Protein AF-A0A939BAJ4-F1 (afdb_monomer_lite)

pLDDT: mean 94.99, std 6.68, range [45.81, 98.75]

Foldseek 3Di:
DDDDDDVVVVVVVVVVVLVCVLCVVVDDDDLVCCCVVVVVLLVLLCVLLVHPDSSLLSVLCSSVVNDSVSSSVSSVVVVVVDDDPDDDDDDDCVPDPDQFDADPVDPADVVGGHHHDDCPPPDPDDDPVVVVDDPVNVVVVVVVVVVVVD

InterPro domains:
  IPR008773 Phosphonate metabolism protein PhnI [PF05861] (1-137)

Sequence (150 aa):
YVAVTGGEQAIATSLDLIERKRVAGGLALDVDTILSCLPELVQQVESEGSLWAPEVAATAVKQACGSVEEAVFLMRAYRSTLERLYTSRVIDTDEMRVDRRISAAFKDIEGGQILGATRDYSHRLIEFELADETQASVRDRARELTERLA

Secondary structure (DSSP, 8-state):
------HHHHHHHHHHHHHHHHHTT--PPPHHHHHHH-HHHHHHHHHHHT---HHHHHHHHHHTTT-HHHHHHHHHHHHHTS-----PPPP-STT---S-B--SS-SS-TT--B--S-STT------GGGGG--HHHHHHHHHHHHHHH-

Radius of gyration: 22.1 Å; chains: 1; bounding box: 48×44×76 Å

Organism: NCBI:txid78257

Structure (mmCIF, N/CA/C/O backbone):
data_AF-A0A939BAJ4-F1
#
_entry.id   AF-A0A939BAJ4-F1
#
loop_
_atom_site.group_PDB
_atom_site.id
_atom_site.type_symbol
_atom_site.label_atom_id
_atom_site.label_alt_id
_atom_site.label_comp_id
_atom_site.label_asym_id
_atom_site.label_entity_id
_atom_site.label_seq_id
_atom_site.pdbx_PDB_ins_code
_atom_site.Cartn_x
_atom_site.Cartn_y
_atom_site.Cartn_z
_atom_site.occupancy
_atom_site.B_iso_or_equiv
_atom_site.auth_seq_id
_atom_site.auth_comp_id
_atom_site.auth_asym_id
_atom_site.auth_atom_id
_atom_site.pdbx_PDB_model_num
ATOM 1 N N . TYR A 1 1 ? -3.013 8.494 50.578 1.00 55.66 1 TYR A N 1
ATOM 2 C CA . TYR A 1 1 ? -3.197 8.114 49.165 1.00 55.66 1 TYR A CA 1
ATOM 3 C C . TYR A 1 1 ? -3.504 6.628 49.105 1.00 55.66 1 TYR A C 1
ATOM 5 O O . TYR A 1 1 ? -2.807 5.872 49.766 1.00 55.66 1 TYR A O 1
ATOM 13 N N . VAL A 1 2 ? -4.564 6.230 48.396 1.00 45.81 2 VAL A N 1
ATOM 14 C CA . VAL A 1 2 ? -4.953 4.822 48.188 1.00 45.81 2 VAL A CA 1
ATOM 15 C C . VAL A 1 2 ? -4.847 4.548 46.692 1.00 45.81 2 VAL A C 1
ATOM 17 O O . VAL A 1 2 ? -5.307 5.365 45.897 1.00 45.81 2 VAL A O 1
ATOM 20 N N . ALA A 1 3 ? -4.197 3.451 46.307 1.00 67.38 3 ALA A N 1
ATOM 21 C CA . ALA A 1 3 ? -4.102 3.061 44.906 1.00 67.38 3 ALA A CA 1
ATOM 22 C C . ALA A 1 3 ? -5.486 2.634 44.397 1.00 67.38 3 ALA A C 1
ATOM 24 O O . ALA A 1 3 ? -6.159 1.830 45.041 1.00 67.38 3 ALA A O 1
ATOM 25 N N . VAL A 1 4 ? -5.899 3.174 43.252 1.00 68.69 4 VAL A N 1
ATOM 26 C CA . VAL A 1 4 ? -7.151 2.809 42.579 1.00 68.69 4 VAL A CA 1
ATOM 27 C C . VAL A 1 4 ? -6.803 2.271 41.198 1.00 68.69 4 VAL A C 1
ATOM 29 O O . VAL A 1 4 ? -5.963 2.838 40.498 1.00 68.69 4 VAL A O 1
ATOM 32 N N . THR A 1 5 ? -7.425 1.168 40.805 1.00 77.12 5 THR A N 1
ATOM 33 C CA . THR A 1 5 ? -7.272 0.568 39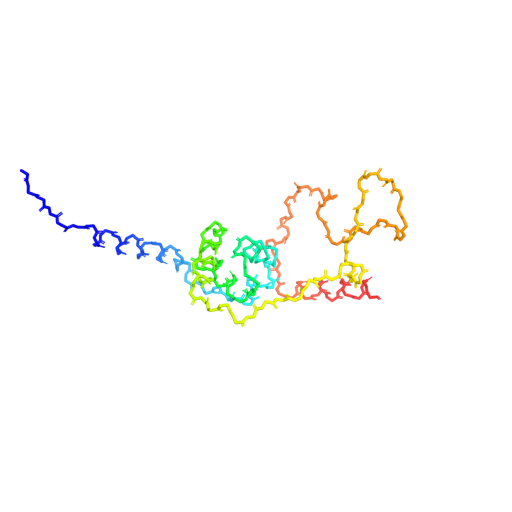.480 1.00 77.12 5 THR A CA 1
ATOM 34 C C . THR A 1 5 ? -8.157 1.299 38.470 1.00 77.12 5 THR A C 1
ATOM 36 O O . THR A 1 5 ? -9.371 1.353 38.627 1.00 77.12 5 THR A O 1
ATOM 39 N N . GLY A 1 6 ? -7.548 1.870 37.425 1.00 85.88 6 GLY A N 1
ATOM 40 C CA . GLY A 1 6 ? -8.265 2.519 36.313 1.00 85.88 6 GLY A CA 1
ATOM 41 C C . GLY A 1 6 ? -7.609 2.342 34.938 1.00 85.88 6 GLY A C 1
ATOM 42 O O . GLY A 1 6 ? -8.130 2.836 33.942 1.00 85.88 6 GLY A O 1
ATOM 43 N N . GLY A 1 7 ? -6.472 1.639 34.868 1.00 90.75 7 GLY A N 1
ATOM 44 C CA . GLY A 1 7 ? -5.688 1.496 33.638 1.00 90.75 7 GLY A CA 1
ATOM 45 C C . GLY A 1 7 ? -6.429 0.754 32.528 1.00 90.75 7 GLY A C 1
ATOM 46 O O . GLY A 1 7 ? -6.424 1.211 31.393 1.00 90.75 7 GLY A O 1
ATOM 47 N N . GLU A 1 8 ? -7.123 -0.338 32.855 1.00 93.19 8 GLU A N 1
ATOM 48 C CA . GLU A 1 8 ? -7.899 -1.116 31.879 1.00 93.19 8 GLU A CA 1
ATOM 49 C C . GLU A 1 8 ? -8.998 -0.272 31.224 1.00 93.19 8 GLU A C 1
ATOM 51 O O . GLU A 1 8 ? -9.075 -0.198 29.999 1.00 93.19 8 GLU A O 1
ATOM 56 N N . GLN A 1 9 ? -9.778 0.456 32.030 1.00 94.56 9 GLN A N 1
ATOM 57 C CA . GLN A 1 9 ? -10.823 1.342 31.520 1.00 94.56 9 GLN A CA 1
ATOM 58 C C . GLN A 1 9 ? -10.242 2.463 30.647 1.00 94.56 9 GLN A C 1
ATOM 60 O O . GLN A 1 9 ? -10.822 2.813 29.618 1.00 94.56 9 GLN A O 1
ATOM 65 N N . ALA A 1 10 ? -9.094 3.024 31.038 1.00 95.62 10 ALA A N 1
ATOM 66 C CA . ALA A 1 10 ? -8.414 4.050 30.254 1.00 95.62 10 ALA A CA 1
ATOM 67 C C . ALA A 1 10 ? -7.922 3.507 28.901 1.00 95.62 10 ALA A C 1
ATOM 69 O O . ALA A 1 10 ? -8.096 4.175 27.883 1.00 95.62 10 ALA A O 1
ATOM 70 N N . ILE A 1 11 ? -7.366 2.290 28.874 1.00 96.06 11 ILE A N 1
ATOM 71 C CA . ILE A 1 11 ? -6.931 1.619 27.641 1.00 96.06 11 ILE A CA 1
ATOM 72 C C . ILE A 1 11 ? -8.131 1.350 26.731 1.00 96.06 11 ILE A C 1
ATOM 74 O O . ILE A 1 11 ? -8.097 1.752 25.572 1.00 96.06 11 ILE A O 1
ATOM 78 N N . ALA A 1 12 ? -9.204 0.746 27.252 1.00 96.69 12 ALA A N 1
ATOM 79 C CA . ALA A 1 12 ? -10.410 0.459 26.475 1.00 96.69 12 ALA A CA 1
ATOM 80 C C . ALA A 1 12 ? -10.996 1.737 25.853 1.00 96.69 12 ALA A C 1
ATOM 82 O O . ALA A 1 12 ? -11.200 1.810 24.645 1.00 96.69 12 ALA A O 1
ATOM 83 N N . THR A 1 13 ? -11.132 2.796 26.656 1.00 97.56 13 THR A N 1
ATOM 84 C CA . THR A 1 13 ? -11.624 4.098 26.176 1.00 97.56 13 THR A CA 1
ATOM 85 C C . THR A 1 13 ? -10.694 4.700 25.115 1.00 97.56 13 THR A C 1
ATOM 87 O O . THR A 1 13 ? -11.154 5.323 24.162 1.00 97.56 13 THR A O 1
ATOM 90 N N . SER A 1 14 ? -9.377 4.524 25.249 1.00 97.62 14 SER A N 1
ATOM 91 C CA . SER A 1 14 ? -8.404 4.978 24.249 1.00 97.62 14 SER A CA 1
ATOM 92 C C . SER A 1 14 ? -8.573 4.249 22.911 1.00 97.62 14 SER A C 1
ATOM 94 O O . SER A 1 14 ? -8.556 4.891 21.860 1.00 97.62 14 SER A O 1
ATOM 96 N N . LEU A 1 15 ? -8.789 2.930 22.937 1.00 96.75 15 LEU A N 1
ATOM 97 C CA . LEU A 1 15 ? -9.055 2.131 21.736 1.00 96.75 15 LEU A CA 1
ATOM 98 C C . LEU A 1 15 ? -10.377 2.540 21.071 1.00 96.75 15 LEU A C 1
ATOM 100 O O . LEU A 1 15 ? -10.400 2.757 19.860 1.00 96.75 15 LEU A O 1
ATOM 104 N N . ASP A 1 16 ? -11.432 2.774 21.857 1.00 98.12 16 ASP A N 1
ATOM 105 C CA . ASP A 1 16 ? -12.706 3.299 21.352 1.00 98.12 16 ASP A CA 1
ATOM 106 C C . ASP A 1 16 ? -12.531 4.666 20.678 1.00 98.12 16 ASP A C 1
ATOM 108 O O . ASP A 1 16 ? -13.169 4.961 19.668 1.00 98.12 16 ASP A O 1
ATOM 112 N N . LEU A 1 17 ? -11.646 5.524 21.196 1.00 97.81 17 LEU A N 1
ATOM 113 C CA . LEU A 1 17 ? -11.349 6.818 20.579 1.00 97.81 17 LEU A CA 1
ATOM 114 C C . LEU A 1 17 ? -10.600 6.681 19.247 1.00 97.81 17 LEU A C 1
ATOM 116 O O . LEU A 1 17 ? -10.847 7.492 18.350 1.00 97.81 17 LEU A O 1
ATOM 120 N N . ILE A 1 18 ? -9.704 5.699 19.108 1.00 96.31 18 ILE A N 1
ATOM 121 C CA . ILE A 1 18 ? -9.030 5.387 17.836 1.00 96.31 18 ILE A CA 1
ATOM 122 C C . ILE A 1 18 ? -10.058 4.887 16.821 1.00 96.31 18 ILE A C 1
ATOM 124 O O . ILE A 1 18 ? -10.141 5.427 15.717 1.00 96.31 18 ILE A O 1
ATOM 128 N N . GLU A 1 19 ? -10.899 3.935 17.219 1.00 97.19 19 GLU A N 1
ATOM 129 C CA . GLU A 1 19 ? -11.945 3.391 16.356 1.00 97.19 19 GLU A CA 1
ATOM 130 C C . GLU A 1 19 ? -12.948 4.475 15.948 1.00 97.19 19 GLU A C 1
ATOM 132 O O . GLU A 1 19 ? -13.250 4.640 14.766 1.00 97.19 19 GLU A O 1
ATOM 137 N N . ARG A 1 20 ? -13.379 5.318 16.896 1.00 97.38 20 ARG A N 1
ATOM 138 C CA . ARG A 1 20 ? -14.244 6.471 16.620 1.00 97.38 20 ARG A CA 1
ATOM 139 C C . ARG A 1 20 ? -13.625 7.410 15.589 1.00 97.38 20 ARG A C 1
ATOM 141 O O . ARG A 1 20 ? -14.351 7.904 14.735 1.00 97.38 20 ARG A O 1
ATOM 148 N N . LYS A 1 21 ? -12.313 7.672 15.649 1.00 95.25 21 LYS A N 1
ATOM 149 C CA . LYS A 1 21 ? -11.619 8.484 14.633 1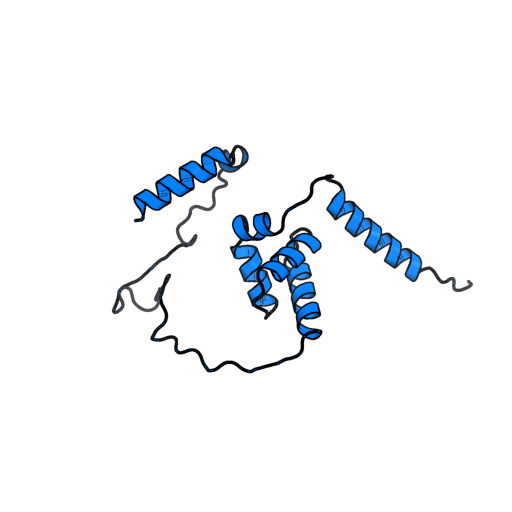.00 95.25 21 LYS A CA 1
ATOM 150 C C . LYS A 1 21 ? -11.648 7.804 13.265 1.00 95.25 21 LYS A C 1
ATOM 152 O O . LYS A 1 21 ? -11.949 8.481 12.287 1.00 95.25 21 LYS A O 1
ATOM 157 N N . ARG A 1 22 ? -11.387 6.493 13.202 1.00 95.94 22 ARG A N 1
ATOM 158 C CA . ARG A 1 22 ? -11.414 5.710 11.956 1.00 95.94 22 ARG A CA 1
ATOM 159 C C . ARG A 1 22 ? -12.782 5.770 11.272 1.00 95.94 22 ARG A C 1
ATOM 161 O O . ARG A 1 22 ? -12.845 5.910 10.056 1.00 95.94 22 ARG A O 1
ATOM 168 N N . VAL A 1 23 ? -13.872 5.687 12.040 1.00 96.44 23 VAL A N 1
ATOM 169 C CA . VAL A 1 23 ? -15.245 5.635 11.496 1.00 96.44 23 VAL A CA 1
ATOM 170 C C . VAL A 1 23 ? -15.968 6.985 11.453 1.00 96.44 23 VAL A C 1
ATOM 172 O O . VAL A 1 23 ? -17.088 7.050 10.951 1.00 96.44 23 VAL A O 1
ATOM 175 N N . ALA A 1 24 ? -15.355 8.070 11.941 1.00 95.88 24 ALA A N 1
ATOM 176 C CA . ALA A 1 24 ? -15.999 9.383 12.081 1.00 95.88 24 ALA A CA 1
ATOM 177 C C . ALA A 1 24 ? -16.587 9.936 10.772 1.00 95.88 24 ALA A C 1
ATOM 179 O O . ALA A 1 24 ? -17.570 10.672 10.808 1.00 95.88 24 ALA A O 1
ATOM 180 N N . GLY A 1 25 ? -15.997 9.583 9.626 1.00 94.38 25 GLY A N 1
ATOM 181 C CA . GLY A 1 25 ? -16.468 10.013 8.308 1.00 94.38 25 GLY A CA 1
ATOM 182 C C . GLY A 1 25 ? -17.732 9.301 7.813 1.00 94.38 25 GLY A C 1
ATOM 183 O O . GLY A 1 25 ? -18.301 9.733 6.819 1.00 94.38 25 GLY A O 1
ATOM 184 N N . GLY A 1 26 ? -18.170 8.214 8.462 1.00 96.25 26 GLY A N 1
ATOM 185 C CA . GLY A 1 26 ? -19.374 7.465 8.074 1.00 96.25 26 GLY A CA 1
ATOM 186 C C . GLY A 1 26 ? -19.283 6.732 6.728 1.00 96.25 26 GLY A C 1
ATOM 187 O O . GLY A 1 26 ? -20.294 6.242 6.232 1.00 96.25 26 GLY A O 1
ATOM 188 N N . LEU A 1 27 ? -18.090 6.648 6.135 1.00 94.31 27 LEU A N 1
ATOM 189 C CA . LEU A 1 27 ? -17.836 5.996 4.851 1.00 94.31 27 LEU A CA 1
ATOM 190 C C . LEU A 1 27 ? -17.015 4.724 5.057 1.00 94.31 27 LEU A C 1
ATOM 192 O O . LEU A 1 27 ? -16.055 4.700 5.829 1.00 94.31 27 LEU A O 1
ATOM 196 N N . ALA A 1 28 ? -17.381 3.665 4.340 1.00 93.81 28 ALA A N 1
ATOM 197 C CA . ALA A 1 28 ? -16.582 2.453 4.275 1.00 93.81 28 ALA A CA 1
ATOM 198 C C . ALA A 1 28 ? -15.557 2.574 3.141 1.00 93.81 28 ALA A C 1
ATOM 200 O O . ALA A 1 28 ? -15.924 2.836 1.999 1.00 93.81 28 ALA A O 1
ATOM 201 N N . LEU A 1 29 ? -14.281 2.351 3.459 1.00 94.56 29 LEU A N 1
ATOM 202 C CA . LEU A 1 29 ? -13.231 2.165 2.460 1.00 94.56 29 LEU A CA 1
ATOM 203 C C . LEU A 1 29 ? -13.117 0.679 2.134 1.00 94.56 29 LEU A C 1
ATOM 205 O O . LEU A 1 29 ? -12.912 -0.141 3.033 1.00 94.56 29 LEU A O 1
ATOM 209 N N . ASP A 1 30 ? -13.278 0.332 0.871 1.00 95.81 30 ASP A N 1
ATOM 210 C CA . ASP A 1 30 ? -13.169 -1.040 0.400 1.00 95.81 30 ASP A CA 1
ATOM 211 C C . ASP A 1 30 ? -11.696 -1.478 0.241 1.00 95.81 30 ASP A C 1
ATOM 213 O O . ASP A 1 30 ? -10.818 -0.656 -0.029 1.00 95.81 30 ASP A O 1
ATOM 217 N N . VAL A 1 31 ? -11.415 -2.767 0.463 1.00 97.50 31 VAL A N 1
ATOM 218 C CA . VAL A 1 31 ? -10.043 -3.307 0.403 1.00 97.50 31 VAL A CA 1
ATOM 219 C C . VAL A 1 31 ? -9.533 -3.338 -1.039 1.00 97.50 31 VAL A C 1
ATOM 221 O O . VAL A 1 31 ? -8.387 -2.950 -1.272 1.00 97.50 31 VAL A O 1
ATOM 224 N N . ASP A 1 32 ? -10.382 -3.681 -2.012 1.00 97.69 32 ASP A N 1
ATOM 225 C CA . ASP A 1 32 ? -10.003 -3.692 -3.431 1.00 97.69 32 ASP A CA 1
ATOM 226 C C . ASP A 1 32 ? -9.714 -2.278 -3.937 1.00 97.69 32 ASP A C 1
ATOM 228 O O . ASP A 1 32 ? -8.840 -2.077 -4.784 1.00 97.69 32 ASP A O 1
ATOM 232 N N . THR A 1 33 ? -10.388 -1.271 -3.371 1.00 96.81 33 THR A N 1
ATOM 233 C CA . THR A 1 33 ? -10.077 0.141 -3.642 1.00 96.81 33 THR A CA 1
ATOM 234 C C . THR A 1 33 ? -8.667 0.500 -3.170 1.00 96.81 33 THR A C 1
ATOM 236 O O . THR A 1 33 ? -7.931 1.148 -3.907 1.00 96.81 33 THR A O 1
ATOM 239 N N . ILE A 1 34 ? -8.242 0.054 -1.983 1.00 97.88 34 ILE A N 1
ATOM 240 C CA . ILE A 1 34 ? -6.868 0.285 -1.500 1.00 97.88 34 ILE A CA 1
ATOM 241 C C . ILE A 1 34 ? -5.857 -0.424 -2.403 1.00 97.88 34 ILE A C 1
ATOM 243 O O . ILE A 1 34 ? -4.875 0.193 -2.809 1.00 97.88 34 ILE A O 1
ATOM 247 N N . LEU A 1 35 ? -6.112 -1.687 -2.752 1.00 97.56 35 LEU A N 1
ATOM 248 C CA . LEU A 1 35 ? -5.244 -2.462 -3.643 1.00 97.56 35 LEU A CA 1
ATOM 249 C C . LEU A 1 35 ? -5.078 -1.796 -5.012 1.00 97.56 35 LEU A C 1
ATOM 251 O O . LEU A 1 35 ? -3.969 -1.720 -5.536 1.00 97.56 35 LEU A O 1
ATOM 255 N N . SER A 1 36 ? -6.177 -1.294 -5.574 1.00 96.00 36 SER A N 1
ATOM 256 C CA . SER A 1 36 ? -6.199 -0.722 -6.921 1.00 96.00 36 SER A CA 1
ATOM 257 C C . SER A 1 36 ? -5.655 0.705 -6.968 1.00 96.00 36 SER A C 1
ATOM 259 O O . SER A 1 36 ? -5.003 1.082 -7.939 1.00 96.00 36 SER A O 1
ATOM 261 N N . CYS A 1 37 ? -5.925 1.514 -5.940 1.00 95.94 37 CYS A N 1
ATOM 262 C CA . CYS A 1 37 ? -5.598 2.941 -5.939 1.00 95.94 37 CYS A CA 1
ATOM 263 C C . CYS A 1 37 ? -4.285 3.268 -5.219 1.00 95.94 37 CYS A C 1
ATOM 265 O O . CYS A 1 37 ? -3.683 4.297 -5.514 1.00 95.94 37 CYS A O 1
ATOM 267 N N . LEU A 1 38 ? -3.828 2.423 -4.287 1.00 97.31 38 LEU A N 1
ATOM 268 C CA . LEU A 1 38 ? -2.621 2.646 -3.480 1.00 97.31 38 LEU A CA 1
ATOM 269 C C . LEU A 1 38 ? -1.634 1.455 -3.541 1.00 97.31 38 LEU A C 1
ATOM 271 O O . LEU A 1 38 ? -1.126 1.031 -2.498 1.00 97.31 38 LEU A O 1
ATOM 275 N N . PRO A 1 39 ? -1.311 0.907 -4.731 1.00 96.50 39 PRO A N 1
ATOM 276 C CA . PRO A 1 39 ? -0.537 -0.332 -4.847 1.00 96.50 39 PRO A CA 1
ATOM 277 C C . PRO A 1 39 ? 0.876 -0.227 -4.254 1.00 96.50 39 PRO A C 1
ATOM 279 O O . PRO A 1 39 ? 1.344 -1.164 -3.615 1.00 96.50 39 PRO A O 1
ATOM 282 N N . GLU A 1 40 ? 1.553 0.915 -4.403 1.00 96.88 40 GLU A N 1
ATOM 283 C CA . GLU A 1 40 ? 2.907 1.117 -3.862 1.00 96.88 40 GLU A CA 1
ATOM 284 C C . GLU A 1 40 ? 2.931 1.148 -2.325 1.00 96.88 40 GLU A C 1
ATOM 286 O O . GLU A 1 40 ? 3.865 0.636 -1.711 1.00 96.88 40 GLU A O 1
ATOM 291 N N . LEU A 1 41 ? 1.885 1.699 -1.696 1.00 98.31 41 LEU A N 1
ATOM 292 C CA . LEU A 1 41 ? 1.742 1.694 -0.239 1.00 98.31 41 LEU A CA 1
ATOM 293 C C . LEU A 1 41 ? 1.565 0.264 0.281 1.00 98.31 41 LEU A C 1
ATOM 295 O O . LEU A 1 41 ? 2.198 -0.123 1.262 1.00 98.31 41 LEU A O 1
ATOM 299 N N . VAL A 1 42 ? 0.730 -0.531 -0.393 1.00 98.38 42 VAL A N 1
ATOM 300 C CA . VAL A 1 42 ? 0.539 -1.946 -0.055 1.00 98.38 42 VAL A CA 1
ATOM 301 C C . VAL A 1 42 ? 1.862 -2.701 -0.189 1.00 98.38 42 VAL A C 1
ATOM 303 O O . VAL A 1 42 ? 2.269 -3.368 0.758 1.00 98.38 42 VAL A O 1
ATOM 306 N N . GLN A 1 43 ? 2.585 -2.521 -1.298 1.00 97.88 43 GLN A N 1
ATOM 307 C CA . GLN A 1 43 ? 3.891 -3.154 -1.516 1.00 97.88 43 GLN A CA 1
ATOM 308 C C . GLN A 1 43 ? 4.920 -2.770 -0.445 1.00 97.88 43 GLN A C 1
ATOM 310 O O . GLN A 1 43 ? 5.681 -3.626 0.014 1.00 97.88 43 GLN A O 1
ATOM 315 N N . GLN A 1 44 ? 4.944 -1.505 -0.011 1.00 98.44 44 GLN A N 1
ATOM 316 C CA . GLN A 1 44 ? 5.814 -1.069 1.081 1.00 98.44 44 GLN A CA 1
ATOM 317 C C . GLN A 1 44 ? 5.481 -1.813 2.381 1.00 98.44 44 GLN A C 1
ATOM 319 O O . GLN A 1 44 ? 6.378 -2.353 3.032 1.00 98.44 44 GLN A O 1
ATOM 324 N N . VAL A 1 45 ? 4.195 -1.896 2.731 1.00 98.62 45 VAL A N 1
ATOM 325 C CA . VAL A 1 45 ? 3.725 -2.599 3.932 1.00 98.62 45 VAL A CA 1
ATOM 326 C C . VAL A 1 45 ? 4.036 -4.098 3.874 1.00 98.62 45 VAL A C 1
ATOM 328 O O . VAL A 1 45 ? 4.470 -4.663 4.876 1.00 98.62 45 VAL A O 1
ATOM 331 N N . GLU A 1 46 ? 3.880 -4.747 2.719 1.00 98.56 46 GLU A N 1
ATOM 332 C CA . GLU A 1 46 ? 4.249 -6.157 2.523 1.00 98.56 46 GLU A CA 1
ATOM 333 C C . GLU A 1 46 ? 5.753 -6.391 2.692 1.00 98.56 46 GLU A C 1
ATOM 335 O O . GLU A 1 46 ? 6.176 -7.301 3.415 1.00 98.56 46 GLU A O 1
ATOM 340 N N . SER A 1 47 ? 6.563 -5.549 2.045 1.00 98.31 47 SER A N 1
ATOM 341 C CA . SER A 1 47 ? 8.024 -5.627 2.075 1.00 98.31 47 SER A CA 1
ATOM 342 C C . SER A 1 47 ? 8.556 -5.452 3.498 1.00 98.31 47 SER A C 1
ATOM 344 O O . SER A 1 47 ? 9.267 -6.314 4.024 1.00 98.31 47 SER A O 1
ATOM 346 N N . GLU A 1 48 ? 8.150 -4.380 4.180 1.00 98.56 48 GLU A N 1
ATOM 347 C CA . GLU A 1 48 ? 8.583 -4.106 5.549 1.00 98.56 48 GLU A CA 1
ATOM 348 C C . GLU A 1 48 ? 7.955 -5.084 6.559 1.00 98.56 48 GLU A C 1
ATOM 350 O O . GLU A 1 48 ? 8.602 -5.478 7.538 1.00 98.56 48 GLU A O 1
ATOM 355 N N . GLY A 1 49 ? 6.729 -5.544 6.300 1.00 97.94 49 GLY A N 1
ATOM 356 C CA . GLY A 1 49 ? 6.028 -6.581 7.060 1.00 97.94 49 GLY A CA 1
ATOM 357 C C . GLY A 1 49 ? 6.617 -7.987 6.898 1.00 97.94 49 GLY A C 1
ATOM 358 O O . GLY A 1 49 ? 6.347 -8.867 7.719 1.00 97.94 49 GLY A O 1
ATOM 359 N N . SER A 1 50 ? 7.469 -8.190 5.885 1.00 97.06 50 SER A N 1
ATOM 360 C CA . SER A 1 50 ? 8.092 -9.476 5.541 1.00 97.06 50 SER A CA 1
ATOM 361 C C . SER A 1 50 ? 7.079 -10.591 5.245 1.00 97.06 50 SER A C 1
ATOM 363 O O . SER A 1 50 ? 7.315 -11.760 5.575 1.00 97.06 50 SER A O 1
ATOM 365 N N . LEU A 1 51 ? 5.940 -10.230 4.652 1.00 97.19 51 LEU A N 1
ATOM 366 C CA . LEU A 1 51 ? 4.884 -11.153 4.250 1.00 97.19 51 LEU A CA 1
ATOM 367 C C . LEU A 1 51 ? 4.203 -10.611 2.993 1.00 97.19 51 LEU A C 1
ATOM 369 O O . LEU A 1 51 ? 3.578 -9.555 3.037 1.00 97.19 51 LEU A O 1
ATOM 373 N N . TRP A 1 52 ? 4.307 -11.363 1.899 1.00 97.12 52 TRP A N 1
ATOM 374 C CA . TRP A 1 52 ? 3.546 -11.097 0.684 1.00 97.12 52 TRP A CA 1
ATOM 375 C C . TRP A 1 52 ? 2.132 -11.662 0.854 1.00 97.12 52 TRP A C 1
ATOM 377 O O . TRP A 1 52 ? 1.952 -12.880 0.910 1.00 97.12 52 TRP A O 1
ATOM 387 N N . ALA A 1 53 ? 1.158 -10.773 1.035 1.00 98.00 53 ALA A N 1
ATOM 388 C CA . ALA A 1 53 ? -0.249 -11.079 1.271 1.00 98.00 53 ALA A CA 1
ATOM 389 C C . ALA A 1 53 ? -1.080 -9.804 1.010 1.00 98.00 53 ALA A C 1
ATOM 391 O O . ALA A 1 53 ? -1.432 -9.103 1.968 1.00 98.00 53 ALA A O 1
ATOM 392 N N . PRO A 1 54 ? -1.411 -9.497 -0.260 1.00 98.19 54 PRO A N 1
ATOM 393 C CA . PRO A 1 54 ? -1.904 -8.171 -0.637 1.00 98.19 54 PRO A CA 1
ATOM 394 C C . PRO A 1 54 ? -3.182 -7.759 0.100 1.00 98.19 54 PRO A C 1
ATOM 396 O O . PRO A 1 54 ? -3.257 -6.664 0.655 1.00 98.19 54 PRO A O 1
ATOM 399 N N . GLU A 1 55 ? -4.171 -8.652 0.182 1.00 98.19 55 GLU A N 1
ATOM 400 C CA . GLU A 1 55 ? -5.447 -8.388 0.867 1.00 98.19 55 GLU A CA 1
ATOM 401 C C . GLU A 1 55 ? -5.264 -8.132 2.374 1.00 98.19 55 GLU A C 1
ATOM 403 O O . GLU A 1 55 ? -5.938 -7.277 2.959 1.00 98.19 55 GLU A O 1
ATOM 408 N N . VAL A 1 56 ? -4.316 -8.831 3.010 1.00 98.50 56 VAL A N 1
ATOM 409 C CA . VAL A 1 56 ? -4.000 -8.651 4.435 1.00 98.50 56 VAL A CA 1
ATOM 410 C C . VAL A 1 56 ? -3.290 -7.317 4.650 1.00 98.50 56 VAL A C 1
ATOM 412 O O . VAL A 1 56 ? -3.663 -6.569 5.552 1.00 98.50 56 VAL A O 1
ATOM 415 N N . ALA A 1 57 ? -2.327 -6.974 3.794 1.00 98.50 57 ALA A N 1
ATOM 416 C CA . ALA A 1 57 ? -1.624 -5.696 3.850 1.00 98.50 57 ALA A CA 1
ATOM 417 C C . ALA A 1 57 ? -2.572 -4.509 3.619 1.00 98.50 57 ALA A C 1
ATOM 419 O O . ALA A 1 57 ? -2.550 -3.545 4.383 1.00 98.50 57 ALA A O 1
ATOM 420 N N . ALA A 1 58 ? -3.472 -4.596 2.638 1.00 98.50 58 ALA A N 1
ATOM 421 C CA . ALA A 1 58 ? -4.493 -3.578 2.402 1.00 98.50 58 ALA A CA 1
ATOM 422 C C . ALA A 1 58 ? -5.478 -3.455 3.582 1.00 98.50 58 ALA A C 1
ATOM 424 O O . ALA A 1 58 ? -5.853 -2.345 3.972 1.00 98.50 58 ALA A O 1
ATOM 425 N N . THR A 1 59 ? -5.837 -4.572 4.222 1.00 98.44 59 THR A N 1
ATOM 426 C CA . THR A 1 59 ? -6.630 -4.564 5.463 1.00 98.44 59 THR A CA 1
ATOM 427 C C . THR A 1 59 ? -5.872 -3.901 6.617 1.00 98.44 59 THR A C 1
ATOM 429 O O . THR A 1 59 ? -6.456 -3.098 7.345 1.00 98.44 59 THR A O 1
ATOM 432 N N . ALA A 1 60 ? -4.570 -4.162 6.761 1.00 98.56 60 ALA A N 1
ATOM 433 C CA . ALA A 1 60 ? -3.727 -3.520 7.767 1.00 98.56 60 ALA A CA 1
ATOM 434 C C . ALA A 1 60 ? -3.618 -2.004 7.534 1.00 98.56 60 ALA A C 1
ATOM 436 O O . ALA A 1 60 ? -3.781 -1.233 8.475 1.00 98.56 60 ALA A O 1
ATOM 437 N N . VAL A 1 61 ? -3.445 -1.559 6.283 1.00 98.31 61 VAL A N 1
ATOM 438 C CA . VAL A 1 61 ? -3.466 -0.132 5.901 1.00 98.31 61 VAL A CA 1
ATOM 439 C C . VAL A 1 61 ? -4.800 0.520 6.275 1.00 98.31 61 VAL A C 1
ATOM 441 O O . VAL A 1 61 ? -4.820 1.606 6.860 1.00 98.31 61 VAL A O 1
ATOM 444 N N . LYS A 1 62 ? -5.919 -0.155 5.983 1.00 97.75 62 LYS A N 1
ATOM 445 C CA . LYS A 1 62 ? -7.268 0.294 6.355 1.00 97.75 62 LYS A CA 1
ATOM 446 C C . LYS A 1 62 ? -7.432 0.420 7.870 1.00 97.75 62 LYS A C 1
ATOM 448 O O . LYS A 1 62 ? -7.986 1.412 8.340 1.00 97.75 62 LYS A O 1
ATOM 453 N N . GLN A 1 63 ? -6.973 -0.575 8.629 1.00 97.69 63 GLN A N 1
ATOM 454 C CA . GLN A 1 63 ? -7.037 -0.588 10.091 1.00 97.69 63 GLN A CA 1
ATOM 455 C C . GLN A 1 63 ? -6.168 0.517 10.705 1.00 97.69 63 GLN A C 1
ATOM 457 O O . GLN A 1 63 ? -6.602 1.189 11.637 1.00 97.69 63 GLN A O 1
ATOM 462 N N . ALA A 1 64 ? -4.981 0.745 10.146 1.00 97.31 64 ALA A N 1
ATOM 463 C CA . ALA A 1 64 ? -4.023 1.754 10.584 1.00 97.31 64 ALA A CA 1
ATOM 464 C C . ALA A 1 64 ? -4.370 3.188 10.140 1.00 97.31 64 ALA A C 1
ATOM 466 O O . ALA A 1 64 ? -3.588 4.110 10.378 1.00 97.31 64 ALA A O 1
ATOM 467 N N . CYS A 1 65 ? -5.509 3.400 9.467 1.00 95.19 65 CYS A N 1
ATOM 468 C CA . CYS A 1 65 ? -5.907 4.697 8.907 1.00 95.19 65 CYS A CA 1
ATOM 469 C C . CYS A 1 65 ? -4.821 5.330 8.011 1.00 95.19 65 CYS A C 1
ATOM 471 O O . CYS A 1 65 ? -4.653 6.549 8.011 1.00 95.19 65 CYS A O 1
ATOM 473 N N . GLY A 1 66 ? -4.060 4.508 7.281 1.00 93.12 66 GLY A N 1
ATOM 474 C CA . GLY A 1 66 ? -2.959 4.963 6.428 1.00 93.12 66 GLY A CA 1
ATOM 475 C C . GLY A 1 66 ? -1.607 5.176 7.126 1.00 93.12 66 GLY A C 1
ATOM 476 O O . GLY A 1 66 ? -0.655 5.544 6.443 1.00 93.12 66 GLY A O 1
ATOM 477 N N . SER A 1 67 ? -1.471 4.930 8.439 1.00 97.56 67 SER A N 1
ATOM 478 C CA . SER A 1 67 ? -0.146 4.886 9.084 1.00 97.56 67 SER A CA 1
ATOM 479 C C . SER A 1 67 ? 0.618 3.642 8.634 1.00 97.56 67 SER A C 1
ATOM 481 O O . SER A 1 67 ? 0.205 2.511 8.897 1.00 97.56 67 SER A O 1
ATOM 483 N N . VAL A 1 68 ? 1.748 3.857 7.960 1.00 98.19 68 VAL A N 1
ATOM 484 C CA . VAL A 1 68 ? 2.578 2.774 7.417 1.00 98.19 68 VAL A CA 1
ATOM 485 C C . VAL A 1 68 ? 3.217 1.974 8.545 1.00 98.19 68 VAL A C 1
ATOM 487 O O . VAL A 1 68 ? 3.203 0.748 8.516 1.00 98.19 68 VAL A O 1
ATOM 490 N N . GLU A 1 69 ? 3.728 2.653 9.570 1.00 98.38 69 GLU A N 1
ATOM 491 C CA . GLU A 1 69 ? 4.427 2.029 10.691 1.00 98.38 69 GLU A CA 1
ATOM 492 C C . GLU A 1 69 ? 3.507 1.077 11.465 1.00 98.38 69 GLU A C 1
ATOM 494 O O . GLU A 1 69 ? 3.900 -0.049 11.781 1.00 98.38 69 GLU A O 1
ATOM 499 N N . GLU A 1 70 ? 2.265 1.502 11.717 1.00 98.44 70 GLU A N 1
ATOM 500 C CA . GLU A 1 70 ? 1.254 0.678 12.382 1.00 98.44 70 GLU A CA 1
ATOM 501 C C . GLU A 1 70 ? 0.803 -0.483 11.485 1.00 98.44 70 GLU A C 1
ATOM 503 O O . GLU A 1 70 ? 0.732 -1.622 11.945 1.00 98.44 70 GLU A O 1
ATOM 508 N N . ALA A 1 71 ? 0.577 -0.245 10.187 1.00 98.62 71 ALA A N 1
ATOM 509 C CA . ALA A 1 71 ? 0.225 -1.309 9.245 1.00 98.62 71 ALA A CA 1
ATOM 510 C C . ALA A 1 71 ? 1.323 -2.387 9.154 1.00 98.62 71 ALA A C 1
ATOM 512 O O . ALA A 1 71 ? 1.033 -3.585 9.179 1.00 98.62 71 ALA A O 1
ATOM 513 N N . VAL A 1 72 ? 2.594 -1.979 9.121 1.00 98.75 72 VAL A N 1
ATOM 514 C CA . VAL A 1 72 ? 3.749 -2.888 9.158 1.00 98.75 72 VAL A CA 1
ATOM 515 C C . VAL A 1 72 ? 3.804 -3.656 10.477 1.00 98.75 72 VAL A C 1
ATOM 517 O O . VAL A 1 72 ? 4.101 -4.855 10.481 1.00 98.75 72 VAL A O 1
ATOM 520 N N . PHE A 1 73 ? 3.512 -3.006 11.606 1.00 98.62 73 PHE A N 1
ATOM 521 C CA . PHE A 1 73 ? 3.476 -3.677 12.903 1.00 98.62 73 PHE A CA 1
ATOM 522 C C . PHE A 1 73 ? 2.370 -4.738 12.964 1.00 98.62 73 PHE A C 1
ATOM 524 O O . PHE A 1 73 ? 2.641 -5.870 13.373 1.00 98.62 73 PHE A O 1
ATOM 531 N N . LEU A 1 74 ? 1.174 -4.426 12.456 1.00 98.62 74 LEU A N 1
ATOM 532 C CA . LEU A 1 74 ? 0.073 -5.381 12.303 1.00 98.62 74 LEU A CA 1
ATOM 533 C C . LEU A 1 74 ? 0.475 -6.574 11.426 1.00 98.62 74 LEU A C 1
ATOM 535 O O . LEU A 1 74 ? 0.254 -7.719 11.818 1.00 98.62 74 LEU A O 1
ATOM 539 N N . MET A 1 75 ? 1.132 -6.333 10.286 1.00 98.56 75 MET A N 1
ATOM 540 C CA . MET A 1 75 ? 1.616 -7.398 9.398 1.00 98.56 75 MET A CA 1
ATOM 541 C C . MET A 1 75 ? 2.637 -8.312 10.084 1.00 98.56 75 MET A C 1
ATOM 543 O O . MET A 1 75 ? 2.545 -9.537 9.986 1.00 98.56 75 MET A O 1
ATOM 547 N N . ARG A 1 76 ? 3.592 -7.740 10.827 1.00 98.62 76 ARG A N 1
ATOM 548 C CA . ARG A 1 76 ? 4.591 -8.512 11.585 1.00 98.62 76 ARG A CA 1
ATOM 549 C C . ARG A 1 76 ? 3.952 -9.322 12.710 1.00 98.62 76 ARG A C 1
ATOM 551 O O . ARG A 1 76 ? 4.323 -10.482 12.900 1.00 98.62 76 ARG A O 1
ATOM 558 N N . ALA A 1 77 ? 2.989 -8.735 13.422 1.00 98.56 77 ALA A N 1
ATOM 559 C CA . ALA A 1 77 ? 2.227 -9.421 14.457 1.00 98.56 77 ALA A CA 1
ATOM 560 C C . ALA A 1 77 ? 1.442 -10.596 13.854 1.00 98.56 77 ALA A C 1
ATOM 562 O O . ALA A 1 77 ? 1.590 -11.728 14.314 1.00 98.56 77 ALA A O 1
ATOM 563 N N . TYR A 1 78 ? 0.708 -10.369 12.761 1.00 98.56 78 TYR A N 1
ATOM 564 C CA . TYR A 1 78 ? -0.031 -11.410 12.045 1.00 98.56 78 TYR A CA 1
ATOM 565 C C . TYR A 1 78 ? 0.884 -12.542 11.571 1.00 98.56 78 TYR A C 1
ATOM 567 O O . TYR A 1 78 ? 0.636 -13.704 11.887 1.00 98.56 78 TYR A O 1
ATOM 575 N N . ARG A 1 79 ? 2.006 -12.214 10.919 1.00 97.94 79 ARG A N 1
ATOM 576 C CA . ARG A 1 79 ? 3.014 -13.193 10.484 1.00 97.94 79 ARG A CA 1
ATOM 577 C C . ARG A 1 79 ? 3.505 -14.083 11.626 1.00 97.94 79 ARG A C 1
ATOM 579 O O . ARG A 1 79 ? 3.770 -15.256 11.392 1.00 97.94 79 ARG A O 1
ATOM 586 N N . SER A 1 80 ? 3.623 -13.559 12.848 1.00 97.75 80 SER A N 1
ATOM 587 C CA . SER A 1 80 ? 4.076 -14.348 14.003 1.00 97.75 80 SER A CA 1
ATOM 588 C C . SER A 1 80 ? 3.061 -15.392 14.485 1.00 97.75 80 SER A C 1
ATOM 590 O O . SER A 1 80 ? 3.438 -16.322 15.192 1.00 97.75 80 SER A O 1
ATOM 592 N N . THR A 1 81 ? 1.795 -15.269 14.074 1.00 97.94 81 THR A N 1
ATOM 593 C CA . THR A 1 81 ? 0.736 -16.252 14.357 1.00 97.94 81 THR A CA 1
ATOM 594 C C . THR A 1 81 ? 0.693 -17.404 13.351 1.00 97.94 81 THR A C 1
ATOM 596 O O . THR A 1 81 ? 0.005 -18.394 13.590 1.00 97.94 81 THR A O 1
ATOM 599 N N . LEU A 1 82 ? 1.410 -17.288 12.227 1.00 97.38 82 LEU A N 1
ATOM 600 C CA . LEU A 1 82 ? 1.375 -18.261 11.139 1.00 97.38 82 LEU A CA 1
ATOM 601 C C . LEU A 1 82 ? 2.454 -19.335 11.306 1.00 97.38 82 LEU A C 1
ATOM 603 O O . LEU A 1 82 ? 3.601 -19.053 11.655 1.00 97.38 82 LEU A O 1
ATOM 607 N N . GLU A 1 83 ? 2.108 -20.575 10.969 1.00 97.44 83 GLU A N 1
ATOM 608 C CA . GLU A 1 83 ? 3.081 -21.660 10.871 1.00 97.44 83 GLU A CA 1
ATOM 609 C C . GLU A 1 83 ? 3.925 -21.536 9.596 1.00 97.44 83 GLU A C 1
ATOM 611 O O . GLU A 1 83 ? 3.430 -21.224 8.509 1.00 97.44 83 GLU A O 1
ATOM 616 N N . ARG A 1 84 ? 5.223 -21.845 9.697 1.00 95.88 84 ARG A N 1
ATOM 617 C CA . ARG A 1 84 ? 6.093 -21.945 8.520 1.00 95.88 84 ARG A CA 1
ATOM 618 C C . ARG A 1 84 ? 5.959 -23.329 7.889 1.00 95.88 84 ARG A C 1
ATOM 620 O O . ARG A 1 84 ? 6.681 -24.248 8.266 1.00 95.88 84 ARG A O 1
ATOM 627 N N . LEU A 1 85 ? 5.072 -23.446 6.905 1.00 96.62 85 LEU A N 1
ATOM 628 C CA . LEU A 1 85 ? 4.779 -24.715 6.228 1.00 96.62 85 LEU A CA 1
ATOM 629 C C . LEU A 1 85 ? 5.926 -25.208 5.331 1.00 96.62 85 LEU A C 1
ATOM 631 O O . LEU A 1 85 ? 6.203 -26.404 5.278 1.00 96.62 85 LEU A O 1
ATOM 635 N N . TYR A 1 86 ? 6.602 -24.292 4.630 1.00 96.62 86 TYR A N 1
ATOM 636 C CA . TYR A 1 86 ? 7.623 -24.621 3.631 1.00 96.62 86 TYR A CA 1
ATOM 637 C C . TYR A 1 86 ? 8.750 -23.583 3.595 1.00 96.62 86 TYR A C 1
ATOM 639 O O . TYR A 1 86 ? 8.632 -22.485 4.142 1.00 96.62 86 TYR A O 1
ATOM 647 N N . THR A 1 87 ? 9.828 -23.932 2.892 1.00 96.19 87 THR A N 1
ATOM 648 C CA . THR A 1 87 ? 10.914 -23.021 2.505 1.00 96.19 87 THR A CA 1
ATOM 649 C C . THR A 1 87 ? 11.007 -23.015 0.982 1.00 96.19 87 THR A C 1
ATOM 651 O O . THR A 1 87 ? 10.981 -24.081 0.362 1.00 96.19 87 THR A O 1
ATOM 654 N N . SER A 1 88 ? 11.094 -21.834 0.370 1.00 94.94 88 SER A N 1
ATOM 655 C CA . SER A 1 88 ? 11.236 -21.712 -1.081 1.00 94.94 88 SER A CA 1
ATOM 656 C C . SER A 1 88 ? 12.620 -22.165 -1.554 1.00 94.94 88 SER A C 1
ATOM 658 O O . SER A 1 88 ? 13.573 -22.270 -0.781 1.00 94.94 88 SER A O 1
ATOM 660 N N . ARG A 1 89 ? 12.743 -22.405 -2.860 1.00 96.25 89 ARG A N 1
ATOM 661 C CA . ARG A 1 89 ? 14.051 -22.507 -3.516 1.00 96.25 89 ARG A CA 1
ATOM 662 C C . ARG A 1 89 ? 14.647 -21.106 -3.676 1.00 96.25 89 ARG A C 1
ATOM 664 O O . ARG A 1 89 ? 13.926 -20.111 -3.591 1.00 96.25 89 ARG A O 1
ATOM 671 N N . VAL A 1 90 ? 15.956 -21.044 -3.903 1.00 95.31 90 VAL A N 1
ATOM 672 C CA . VAL A 1 90 ? 16.619 -19.800 -4.314 1.00 95.31 90 VAL A CA 1
ATOM 673 C C . VAL A 1 90 ? 16.061 -19.390 -5.676 1.00 95.31 90 VAL A C 1
ATOM 675 O O . VAL A 1 90 ? 15.887 -20.241 -6.547 1.00 95.31 90 VAL A O 1
ATOM 678 N N . ILE A 1 91 ? 15.736 -18.108 -5.824 1.00 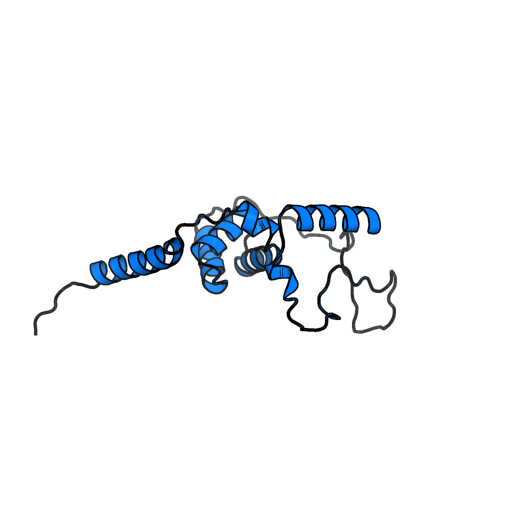93.50 91 ILE A N 1
ATOM 679 C CA . ILE A 1 91 ? 15.258 -17.537 -7.084 1.00 93.50 91 ILE A CA 1
ATOM 680 C C . ILE A 1 91 ? 16.473 -17.283 -7.977 1.00 93.50 91 ILE A C 1
ATOM 682 O O . ILE A 1 91 ? 17.439 -16.672 -7.522 1.00 93.50 91 ILE A O 1
ATOM 686 N N . ASP A 1 92 ? 16.412 -17.741 -9.226 1.00 94.94 92 ASP A N 1
ATOM 687 C CA . ASP A 1 92 ? 17.365 -17.352 -10.263 1.00 94.94 92 ASP A CA 1
ATOM 688 C C . ASP A 1 92 ? 16.921 -16.015 -10.869 1.00 94.94 92 ASP A C 1
ATOM 690 O O . ASP A 1 92 ? 15.832 -15.906 -11.435 1.00 94.94 92 ASP A O 1
ATOM 694 N N . THR A 1 93 ? 17.729 -14.974 -10.684 1.00 94.88 93 THR A N 1
ATOM 695 C CA . THR A 1 93 ? 17.413 -13.635 -11.188 1.00 94.88 93 THR A CA 1
ATOM 696 C C . THR A 1 93 ? 17.853 -13.410 -12.631 1.00 94.88 93 THR A C 1
ATOM 698 O O . THR A 1 93 ? 17.452 -12.399 -13.205 1.00 94.88 93 THR A O 1
ATOM 701 N N . ASP A 1 94 ? 18.629 -14.317 -13.230 1.00 92.19 94 ASP A N 1
ATOM 702 C CA . ASP A 1 94 ? 19.090 -14.174 -14.617 1.00 92.19 94 ASP A CA 1
ATOM 703 C C . ASP A 1 94 ? 17.939 -14.385 -15.616 1.00 92.19 94 ASP A C 1
ATOM 705 O O . ASP A 1 94 ? 17.898 -13.750 -16.670 1.00 92.19 94 ASP A O 1
ATOM 709 N N . GLU A 1 95 ? 16.948 -15.204 -15.251 1.00 90.56 95 GLU A N 1
ATOM 710 C CA . GLU A 1 95 ? 15.717 -15.432 -16.024 1.00 90.56 95 GLU A CA 1
ATOM 711 C C . GLU A 1 95 ? 14.576 -14.461 -15.656 1.00 90.56 95 GLU A C 1
ATOM 713 O O . GLU A 1 95 ? 13.426 -14.642 -16.069 1.00 90.56 95 GLU A O 1
ATOM 718 N N . MET A 1 96 ? 14.855 -13.420 -14.863 1.00 94.31 96 MET A N 1
ATOM 719 C CA . MET A 1 96 ? 13.837 -12.457 -14.448 1.00 94.31 96 MET A CA 1
ATOM 720 C C . MET A 1 96 ? 13.243 -11.736 -15.664 1.00 94.31 96 MET A C 1
ATOM 722 O O . MET A 1 96 ? 13.953 -11.139 -16.473 1.00 94.31 96 MET A O 1
ATOM 726 N N . ARG A 1 97 ? 11.910 -11.697 -15.753 1.00 93.38 97 ARG A N 1
ATOM 727 C CA . ARG A 1 97 ? 11.227 -10.766 -16.655 1.00 93.38 97 ARG A CA 1
ATOM 728 C C . ARG A 1 97 ? 11.373 -9.352 -16.096 1.00 93.38 97 ARG A C 1
ATOM 730 O O . ARG A 1 97 ? 10.725 -8.991 -15.120 1.00 93.38 97 ARG A O 1
ATOM 737 N N . VAL A 1 98 ? 12.259 -8.577 -16.706 1.00 92.69 98 VAL A N 1
ATOM 738 C CA . VAL A 1 98 ? 12.638 -7.245 -16.235 1.00 92.69 98 VAL A CA 1
ATOM 739 C C . VAL A 1 98 ? 11.638 -6.184 -16.700 1.00 92.69 98 VAL A C 1
ATOM 741 O O . VAL A 1 98 ? 11.542 -5.917 -17.896 1.00 92.69 98 VAL A O 1
ATOM 744 N N . ASP A 1 99 ? 10.992 -5.502 -15.752 1.00 93.50 99 ASP A N 1
ATOM 745 C CA . ASP A 1 99 ? 10.215 -4.279 -16.027 1.00 93.50 99 ASP A CA 1
ATOM 746 C C . ASP A 1 99 ? 11.076 -3.004 -15.932 1.00 93.50 99 ASP A C 1
ATOM 748 O O . ASP A 1 99 ? 10.781 -1.984 -16.559 1.00 93.50 99 ASP A O 1
ATOM 752 N N . ARG A 1 100 ? 12.169 -3.052 -15.156 1.00 95.25 100 ARG A N 1
ATOM 753 C CA . ARG A 1 100 ? 13.120 -1.948 -14.960 1.00 95.25 100 ARG A CA 1
ATOM 754 C C . ARG A 1 100 ? 14.531 -2.471 -14.686 1.00 95.25 100 ARG A C 1
ATOM 756 O O . ARG A 1 100 ? 14.724 -3.314 -13.817 1.00 95.25 100 ARG A O 1
ATOM 763 N N . ARG A 1 101 ? 15.531 -1.921 -15.381 1.00 94.94 101 ARG A N 1
ATOM 764 C CA . ARG A 1 101 ? 16.961 -2.227 -15.218 1.00 94.94 101 ARG A CA 1
ATOM 765 C C . ARG A 1 101 ? 17.801 -0.999 -15.516 1.00 94.94 101 ARG A C 1
ATOM 767 O O . ARG A 1 101 ? 17.876 -0.555 -1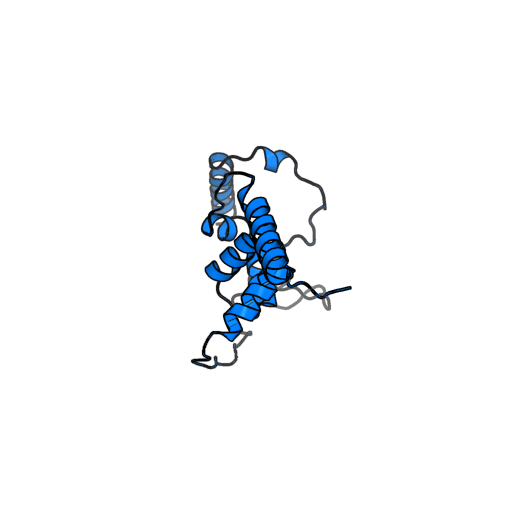6.658 1.00 94.94 101 ARG A O 1
ATOM 774 N N . ILE A 1 102 ? 18.463 -0.490 -14.486 1.00 95.31 102 ILE A N 1
ATOM 775 C CA . ILE A 1 102 ? 19.323 0.685 -14.582 1.00 95.31 102 ILE A CA 1
ATOM 776 C C . ILE A 1 102 ? 20.708 0.403 -13.994 1.00 95.31 102 ILE A C 1
ATOM 778 O O . ILE A 1 102 ? 20.831 -0.282 -12.982 1.00 95.31 102 ILE A O 1
ATOM 782 N N . SER A 1 103 ? 21.751 0.950 -14.612 1.00 95.56 103 SER A N 1
ATOM 783 C CA . SER A 1 103 ? 23.123 0.944 -14.102 1.00 95.56 103 SER A CA 1
ATOM 784 C C . SER A 1 103 ? 23.656 2.367 -14.049 1.00 95.56 103 SER A C 1
ATOM 786 O O . SER A 1 103 ? 23.709 3.048 -15.070 1.00 95.56 103 SER A O 1
ATOM 788 N N . ALA A 1 104 ? 24.071 2.807 -12.860 1.00 95.62 104 ALA A N 1
ATOM 789 C CA . ALA A 1 104 ? 24.710 4.109 -12.668 1.00 95.62 104 ALA A CA 1
ATOM 790 C C . ALA A 1 104 ? 26.221 4.085 -12.970 1.00 95.62 104 ALA A C 1
ATOM 792 O O . ALA A 1 104 ? 26.833 5.138 -13.125 1.00 95.62 104 ALA A O 1
ATOM 793 N N . ALA A 1 105 ? 26.831 2.896 -13.033 1.00 96.69 105 ALA A N 1
ATOM 794 C CA . ALA A 1 105 ? 28.275 2.741 -13.216 1.00 96.69 105 ALA A CA 1
ATOM 795 C C . ALA A 1 105 ? 28.720 2.961 -14.669 1.00 96.69 105 ALA A C 1
ATOM 797 O O . ALA A 1 105 ? 29.842 3.399 -14.916 1.00 96.69 105 ALA A O 1
ATOM 798 N N . PHE A 1 106 ? 27.842 2.670 -15.628 1.00 95.38 106 PHE A N 1
ATOM 799 C CA . PHE A 1 106 ? 28.117 2.797 -17.053 1.00 95.38 106 PHE A CA 1
ATOM 800 C C . PHE A 1 106 ? 26.963 3.510 -17.734 1.00 95.38 106 PHE A C 1
ATOM 802 O O . PHE A 1 106 ? 25.801 3.271 -17.413 1.00 95.38 106 PHE A O 1
ATOM 809 N N . LYS A 1 107 ? 27.292 4.362 -18.706 1.00 91.88 107 LYS A N 1
ATOM 810 C CA . LYS A 1 107 ? 26.287 5.039 -19.527 1.00 91.88 107 LYS A CA 1
ATOM 811 C C . LYS A 1 107 ? 25.429 4.015 -20.279 1.00 91.88 107 LYS A C 1
ATOM 813 O O . LYS A 1 107 ? 24.208 4.026 -20.145 1.00 91.88 107 LYS A O 1
ATOM 818 N N . ASP A 1 108 ? 26.089 3.099 -20.982 1.00 92.81 108 ASP A N 1
ATOM 819 C CA . ASP A 1 108 ? 25.466 2.051 -21.781 1.00 92.81 108 ASP A CA 1
ATOM 820 C C . ASP A 1 108 ? 25.872 0.676 -21.236 1.00 92.81 108 ASP A C 1
ATOM 822 O O . ASP A 1 108 ? 27.017 0.463 -20.833 1.00 92.81 108 ASP A O 1
ATOM 826 N N . ILE A 1 109 ? 24.920 -0.253 -21.211 1.00 93.31 109 ILE A N 1
ATOM 827 C CA . ILE A 1 109 ? 25.101 -1.641 -20.774 1.00 93.31 109 ILE A CA 1
ATOM 828 C C . ILE A 1 109 ? 24.514 -2.574 -21.830 1.00 93.31 109 ILE A C 1
ATOM 830 O O . ILE A 1 109 ? 23.631 -2.175 -22.590 1.00 93.31 109 ILE A O 1
ATOM 834 N N . GLU A 1 110 ? 24.972 -3.823 -21.876 1.00 91.06 110 GLU A N 1
ATOM 835 C CA . GLU A 1 110 ? 24.373 -4.839 -22.745 1.00 91.06 110 GLU A CA 1
ATOM 836 C C . GLU A 1 110 ? 22.879 -4.995 -22.427 1.00 91.06 110 GLU A C 1
ATOM 838 O O . GLU A 1 110 ? 22.498 -5.032 -21.256 1.00 91.06 110 GLU A O 1
ATOM 843 N N . GLY A 1 111 ? 22.026 -5.006 -23.456 1.00 91.06 111 GLY A N 1
ATOM 844 C CA . GLY A 1 111 ? 20.563 -4.955 -23.317 1.00 91.06 111 GLY A CA 1
ATOM 845 C C . GLY A 1 111 ? 19.983 -3.560 -23.034 1.00 91.06 111 GLY A C 1
ATOM 846 O O . GLY A 1 111 ? 18.767 -3.403 -23.004 1.00 91.06 111 GLY A O 1
ATOM 847 N N . GLY A 1 112 ? 20.829 -2.542 -22.862 1.00 94.19 112 GLY A N 1
ATOM 848 C CA . GLY A 1 112 ? 20.419 -1.157 -22.646 1.00 94.19 112 GLY A CA 1
ATOM 849 C C . GLY A 1 112 ? 19.905 -0.854 -21.235 1.00 94.19 112 GLY A C 1
ATOM 850 O O . GLY A 1 112 ? 19.784 -1.723 -20.368 1.00 94.19 112 GLY A O 1
ATOM 851 N N . GLN A 1 113 ? 19.626 0.430 -21.016 1.00 95.06 113 GLN A N 1
ATOM 852 C CA . GLN A 1 113 ? 19.003 0.951 -19.801 1.00 95.06 113 GLN A CA 1
ATOM 853 C C . GLN A 1 113 ? 17.478 0.912 -19.980 1.00 95.06 113 GLN A C 1
ATOM 855 O O . GLN A 1 113 ? 16.948 1.520 -20.909 1.00 95.06 113 GLN A O 1
ATOM 860 N N . ILE A 1 114 ? 16.765 0.225 -19.091 1.00 95.12 114 ILE A N 1
ATOM 861 C CA . ILE A 1 114 ? 15.303 0.107 -19.098 1.00 95.12 114 ILE A CA 1
ATOM 862 C C . ILE A 1 114 ? 14.771 0.891 -17.901 1.00 95.12 114 ILE A C 1
ATOM 864 O O . ILE A 1 114 ? 14.886 0.447 -16.759 1.00 95.12 114 ILE A O 1
ATOM 868 N N . LEU A 1 115 ? 14.190 2.066 -18.146 1.00 95.25 115 LEU A N 1
ATOM 869 C CA . LEU A 1 115 ? 13.669 2.910 -17.067 1.00 95.25 115 LEU A CA 1
ATOM 870 C C . LEU A 1 115 ? 12.410 2.322 -16.416 1.00 95.25 115 LEU A C 1
ATOM 872 O O . LEU A 1 115 ? 12.222 2.496 -15.216 1.00 95.25 115 LEU A O 1
ATOM 876 N N . GLY A 1 116 ? 11.553 1.630 -17.166 1.00 95.12 116 GLY A N 1
ATOM 877 C CA . GLY A 1 116 ? 10.256 1.180 -16.651 1.00 95.12 116 GLY A CA 1
ATOM 878 C C . GLY A 1 116 ? 9.384 2.334 -16.131 1.00 95.12 116 GLY A C 1
ATOM 879 O O . GLY A 1 116 ? 9.628 3.507 -16.428 1.00 95.12 116 GLY A O 1
ATOM 880 N N . ALA A 1 117 ? 8.364 2.009 -15.334 1.00 94.44 117 ALA A N 1
ATOM 881 C CA . ALA A 1 117 ? 7.546 3.008 -14.647 1.00 94.44 117 ALA A CA 1
ATOM 882 C C . ALA A 1 117 ? 8.324 3.615 -13.462 1.00 94.44 117 ALA A C 1
ATOM 884 O O . ALA A 1 117 ? 8.746 2.894 -12.560 1.00 94.44 117 ALA A O 1
ATOM 885 N N . THR A 1 118 ? 8.545 4.936 -13.459 1.00 95.06 118 THR A N 1
ATOM 886 C CA . THR A 1 118 ? 9.290 5.625 -12.390 1.00 95.06 118 THR A CA 1
ATOM 887 C C . THR A 1 118 ? 8.904 7.097 -12.235 1.00 95.06 118 THR A C 1
ATOM 889 O O . THR A 1 118 ? 8.461 7.741 -13.186 1.00 95.06 118 THR A O 1
ATOM 892 N N . ARG A 1 119 ? 9.146 7.651 -11.039 1.00 94.50 119 ARG A N 1
ATOM 893 C CA . ARG A 1 119 ? 9.045 9.087 -10.733 1.00 94.50 119 ARG A CA 1
ATOM 894 C C . ARG A 1 119 ? 10.379 9.838 -10.812 1.00 94.50 119 ARG A C 1
ATOM 896 O O . ARG A 1 119 ? 10.371 11.053 -10.625 1.00 94.50 119 ARG A O 1
ATOM 903 N N . ASP A 1 120 ? 11.502 9.175 -11.100 1.00 95.44 120 ASP A N 1
ATOM 904 C CA . ASP A 1 120 ? 12.854 9.770 -10.997 1.00 95.44 120 ASP A CA 1
ATOM 905 C C . ASP A 1 120 ? 13.043 11.069 -11.792 1.00 95.44 120 ASP A C 1
ATOM 907 O O . ASP A 1 120 ? 13.816 11.935 -11.390 1.00 95.44 120 ASP A O 1
ATOM 911 N N . TYR A 1 121 ? 12.327 11.208 -12.908 1.00 95.38 121 TYR A N 1
ATOM 912 C CA . TYR A 1 121 ? 12.413 12.361 -13.810 1.00 95.38 121 TYR A CA 1
ATOM 913 C C . TYR A 1 121 ? 11.171 13.256 -13.763 1.00 95.38 121 TYR A C 1
ATOM 915 O O . TYR A 1 121 ? 11.041 14.181 -14.560 1.00 95.38 121 TYR A O 1
ATOM 923 N N . SER A 1 122 ? 10.239 12.976 -12.850 1.00 95.38 122 SER A N 1
ATOM 924 C CA . SER A 1 122 ? 9.039 13.791 -12.680 1.00 95.38 122 SER A CA 1
ATOM 925 C C . SER A 1 122 ? 9.367 15.115 -11.986 1.00 95.38 122 SER A C 1
ATOM 927 O O . SER A 1 122 ? 10.183 15.179 -11.061 1.00 95.38 122 SER A O 1
ATOM 929 N N . HIS A 1 123 ? 8.700 16.190 -12.406 1.00 96.88 123 HIS A N 1
ATOM 930 C CA . HIS A 1 123 ? 8.674 17.420 -11.623 1.00 96.88 123 HIS A CA 1
ATOM 931 C C . HIS A 1 123 ? 7.758 17.221 -10.413 1.00 96.88 123 HIS A C 1
ATOM 933 O O . HIS A 1 123 ? 6.639 16.734 -10.547 1.00 96.88 123 HIS A O 1
ATOM 939 N N . ARG A 1 124 ? 8.224 17.618 -9.225 1.00 95.62 124 ARG A N 1
ATOM 940 C CA . ARG A 1 124 ? 7.479 17.466 -7.964 1.00 95.62 124 ARG A CA 1
ATOM 941 C C . ARG A 1 124 ? 6.454 18.588 -7.792 1.00 95.62 124 ARG A C 1
ATOM 943 O O . ARG A 1 124 ? 6.587 19.425 -6.904 1.00 95.62 124 ARG A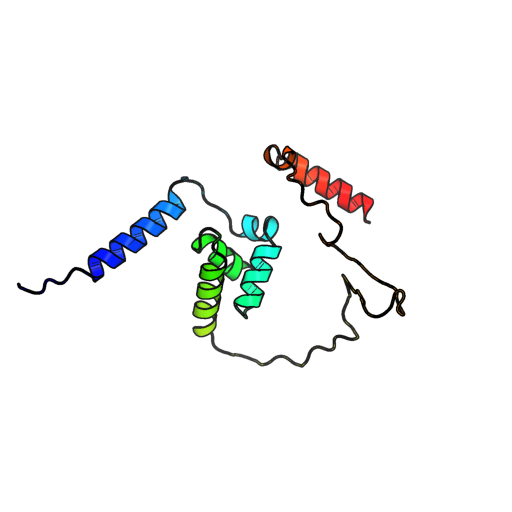 O 1
ATOM 950 N N . LEU A 1 125 ? 5.476 18.624 -8.689 1.00 97.19 125 LEU A N 1
ATOM 951 C CA . LEU A 1 125 ? 4.365 19.569 -8.680 1.00 97.19 125 LEU A CA 1
ATOM 952 C C . LEU A 1 125 ? 3.075 18.827 -8.320 1.00 97.19 125 LEU A C 1
ATOM 954 O O . LEU A 1 125 ? 2.906 17.666 -8.684 1.00 97.19 125 LEU A O 1
ATOM 958 N N . ILE A 1 126 ? 2.190 19.489 -7.572 1.00 96.75 126 ILE A N 1
ATOM 959 C CA . ILE A 1 126 ? 0.873 18.940 -7.235 1.00 96.75 126 ILE A CA 1
ATOM 960 C C . ILE A 1 126 ? -0.044 19.127 -8.445 1.00 96.75 126 ILE A C 1
ATOM 962 O O . ILE A 1 126 ? -0.225 20.254 -8.905 1.00 96.75 126 ILE A O 1
ATOM 966 N N . GLU A 1 127 ? -0.626 18.032 -8.925 1.00 95.50 127 GLU A N 1
ATOM 967 C CA . GLU A 1 127 ? -1.619 18.025 -10.001 1.00 95.50 127 GLU A CA 1
ATOM 968 C C . GLU A 1 127 ? -3.018 18.199 -9.396 1.00 95.50 127 GLU A C 1
ATOM 970 O O . GLU A 1 127 ? -3.605 17.249 -8.874 1.00 95.50 127 GLU A O 1
ATOM 975 N N . PHE A 1 128 ? -3.537 19.428 -9.396 1.00 96.81 128 PHE A N 1
ATOM 976 C CA . PHE A 1 128 ? -4.820 19.733 -8.751 1.00 96.81 128 PHE A CA 1
ATOM 977 C C . PHE A 1 128 ? -6.026 19.140 -9.491 1.00 96.81 128 PHE A C 1
ATOM 979 O O . PHE A 1 128 ? -7.039 18.877 -8.852 1.00 96.81 128 PHE A O 1
ATOM 986 N N . GLU A 1 129 ? -5.910 18.870 -10.795 1.00 95.56 129 GLU A N 1
ATOM 987 C CA . GLU A 1 129 ? -6.985 18.278 -11.607 1.00 95.56 129 GLU A CA 1
ATOM 988 C C . GLU A 1 129 ? -7.393 16.873 -11.125 1.00 95.56 129 GLU A C 1
ATOM 990 O O . GLU A 1 129 ? -8.537 16.467 -11.314 1.00 95.56 129 GLU A O 1
ATOM 995 N N . LEU A 1 130 ? -6.499 16.154 -10.428 1.00 95.38 130 LEU A N 1
ATOM 996 C CA . LEU A 1 130 ? -6.802 14.844 -9.837 1.00 95.38 130 LEU A CA 1
ATOM 997 C C . LEU A 1 130 ? -7.911 14.910 -8.770 1.00 95.38 130 LEU A C 1
ATOM 999 O O . LEU A 1 130 ? -8.570 13.911 -8.495 1.00 95.38 130 LEU A O 1
ATOM 1003 N N . ALA A 1 131 ? -8.142 16.080 -8.163 1.00 96.56 131 ALA A N 1
ATOM 1004 C CA . ALA A 1 131 ? -9.213 16.257 -7.184 1.00 96.56 131 ALA A CA 1
ATOM 1005 C C . ALA A 1 131 ? -10.620 16.167 -7.806 1.00 96.56 131 ALA A C 1
ATOM 1007 O O . ALA A 1 131 ? -11.573 15.841 -7.098 1.00 96.56 131 ALA A O 1
ATOM 1008 N N . ASP A 1 132 ? -10.740 16.425 -9.112 1.00 96.69 132 ASP A N 1
ATOM 1009 C CA . ASP A 1 132 ? -12.007 16.463 -9.851 1.00 96.69 132 ASP A CA 1
ATOM 1010 C C . ASP A 1 132 ? -12.241 15.192 -10.697 1.00 96.69 132 ASP A C 1
ATOM 1012 O O . ASP A 1 132 ? -13.159 15.132 -11.522 1.00 96.69 132 ASP A O 1
ATOM 1016 N N . GLU A 1 133 ? -11.418 14.152 -10.515 1.00 95.75 133 GLU A N 1
ATOM 1017 C CA . GLU A 1 133 ? -11.532 12.903 -11.266 1.00 95.75 133 GLU A CA 1
ATOM 1018 C C . GLU A 1 133 ? -12.839 12.153 -10.992 1.00 95.75 133 GLU A C 1
ATOM 1020 O O . GLU A 1 133 ? -13.389 12.113 -9.890 1.00 95.75 133 GLU A O 1
ATOM 1025 N N . THR A 1 134 ? -13.317 11.463 -12.026 1.00 96.69 134 THR A N 1
ATOM 1026 C CA . THR A 1 134 ? -14.478 10.583 -11.940 1.00 96.69 134 THR A CA 1
ATOM 1027 C C . THR A 1 134 ? -14.090 9.164 -12.332 1.00 96.69 134 THR A C 1
ATOM 1029 O O . THR A 1 134 ? -13.153 8.931 -13.094 1.00 96.69 134 THR A O 1
ATOM 1032 N N . GLN A 1 135 ? -14.875 8.175 -11.904 1.00 94.50 135 GLN A N 1
ATOM 1033 C CA . GLN A 1 135 ? -14.671 6.796 -12.364 1.00 94.50 135 GLN A CA 1
ATOM 1034 C C . GLN A 1 135 ? -14.777 6.647 -13.892 1.00 94.50 135 GLN A C 1
ATOM 1036 O O . GLN A 1 135 ? -14.279 5.670 -14.449 1.00 94.50 135 GLN A O 1
ATOM 1041 N N . ALA A 1 136 ? -15.480 7.552 -14.580 1.00 96.88 136 ALA A N 1
ATOM 1042 C CA . ALA A 1 136 ? -15.538 7.558 -16.039 1.00 96.88 136 ALA A CA 1
ATOM 1043 C C . ALA A 1 136 ? -14.210 8.047 -16.631 1.00 96.88 136 ALA A C 1
ATOM 1045 O O . ALA A 1 136 ? -13.603 7.314 -17.407 1.00 96.88 136 ALA A O 1
ATOM 1046 N N . SER A 1 137 ? -13.709 9.205 -16.181 1.00 96.75 137 SER A N 1
ATOM 1047 C CA . SER A 1 137 ? -12.449 9.771 -16.684 1.00 96.75 137 SER A CA 1
ATOM 1048 C C . SER A 1 137 ? -11.258 8.845 -16.438 1.00 96.75 137 SER A C 1
ATOM 1050 O O . SER A 1 137 ? -10.449 8.648 -17.340 1.00 96.75 137 SER A O 1
ATOM 1052 N N . VAL A 1 138 ? -11.187 8.196 -15.269 1.00 95.69 138 VAL A N 1
ATOM 1053 C CA . VAL A 1 138 ? -10.133 7.213 -14.962 1.00 95.69 138 VAL A CA 1
ATOM 1054 C C . VAL A 1 138 ? -10.198 6.009 -15.910 1.00 95.69 138 VAL A C 1
ATOM 1056 O O . VAL A 1 138 ? -9.169 5.555 -16.409 1.00 95.69 138 VAL A O 1
ATOM 1059 N N . ARG A 1 139 ? -11.400 5.496 -16.207 1.00 96.38 139 ARG A N 1
ATOM 1060 C CA . ARG A 1 139 ? -11.578 4.360 -17.130 1.00 96.38 139 ARG A CA 1
ATOM 1061 C C . ARG A 1 139 ? -11.232 4.720 -18.570 1.00 96.38 139 ARG A C 1
ATOM 1063 O O . ARG A 1 139 ? -10.579 3.924 -19.245 1.00 96.38 139 ARG A O 1
ATOM 1070 N N . ASP A 1 140 ? -11.641 5.898 -19.024 1.00 97.25 140 ASP A N 1
ATOM 1071 C CA . ASP A 1 14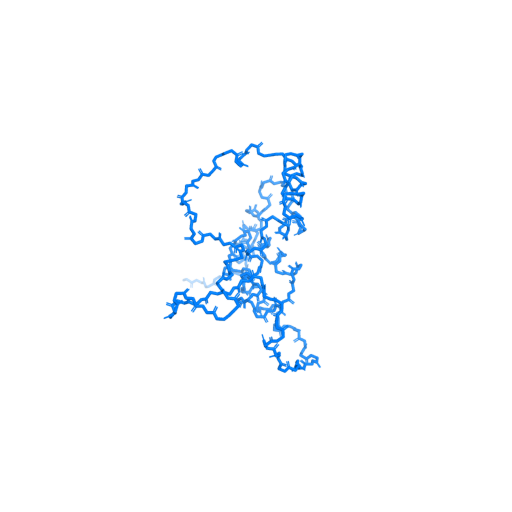0 ? -11.308 6.391 -20.360 1.00 97.25 140 ASP A CA 1
ATOM 1072 C C . ASP A 1 140 ? -9.796 6.586 -20.493 1.00 97.25 140 ASP A C 1
ATOM 1074 O O . ASP A 1 140 ? -9.193 6.120 -21.462 1.00 97.25 140 ASP A O 1
ATOM 1078 N N . ARG A 1 141 ? -9.158 7.159 -19.465 1.00 96.06 141 ARG A N 1
ATOM 1079 C CA . ARG A 1 141 ? -7.706 7.326 -19.419 1.00 96.06 141 ARG A CA 1
ATOM 1080 C C . ARG A 1 141 ? -6.966 5.991 -19.438 1.00 96.06 141 ARG A C 1
ATOM 1082 O O . ARG A 1 141 ? -5.980 5.851 -20.160 1.00 96.06 141 ARG A O 1
ATOM 1089 N N . ALA A 1 142 ? -7.438 5.001 -18.682 1.00 95.62 142 ALA A N 1
ATOM 1090 C CA . ALA A 1 142 ? -6.861 3.661 -18.685 1.00 95.62 142 ALA A CA 1
ATOM 1091 C C . ALA A 1 142 ? -6.956 3.002 -20.072 1.00 95.62 142 ALA A C 1
ATOM 1093 O O . ALA A 1 142 ? -5.982 2.403 -20.533 1.00 95.62 142 ALA A O 1
ATOM 1094 N N . ARG A 1 143 ? -8.096 3.149 -20.764 1.00 97.19 143 ARG A N 1
ATOM 1095 C CA . ARG A 1 143 ? -8.273 2.647 -22.135 1.00 97.19 143 ARG A CA 1
ATOM 1096 C C . ARG A 1 143 ? -7.310 3.325 -23.107 1.00 97.19 143 ARG A C 1
ATOM 1098 O O . ARG A 1 143 ? -6.584 2.626 -23.805 1.00 97.19 143 ARG A O 1
ATOM 1105 N N . GLU A 1 144 ? -7.255 4.655 -23.098 1.00 97.75 144 GLU A N 1
ATOM 1106 C CA . GLU A 1 144 ? -6.360 5.436 -23.961 1.00 97.75 144 GLU A CA 1
ATOM 1107 C C . GLU A 1 144 ? -4.892 5.024 -23.767 1.00 97.75 144 GLU A C 1
ATOM 1109 O O . GLU A 1 144 ? -4.166 4.792 -24.732 1.00 97.75 144 GLU A O 1
ATOM 1114 N N . LEU A 1 145 ? -4.446 4.890 -22.513 1.00 97.00 145 LEU A N 1
ATOM 1115 C CA . LEU A 1 145 ? -3.078 4.472 -22.204 1.00 97.00 145 LEU A CA 1
ATOM 1116 C C . LEU A 1 145 ? -2.795 3.035 -22.643 1.00 97.00 145 LEU A C 1
ATOM 1118 O O . LEU A 1 145 ? -1.702 2.771 -23.137 1.00 97.00 145 LEU A O 1
ATOM 1122 N N . THR A 1 146 ? -3.764 2.131 -22.490 1.00 96.31 146 THR A N 1
ATOM 1123 C CA . THR A 1 146 ? -3.629 0.736 -22.931 1.00 96.31 146 THR A CA 1
ATOM 1124 C C . THR A 1 146 ? -3.487 0.660 -24.449 1.00 96.31 146 THR A C 1
ATOM 1126 O O . THR A 1 146 ? -2.598 -0.025 -24.934 1.00 96.31 146 THR A O 1
ATOM 1129 N N . GLU A 1 147 ? -4.301 1.403 -25.202 1.00 96.38 147 GLU A N 1
ATOM 1130 C CA . GLU A 1 147 ? -4.216 1.461 -26.668 1.00 96.38 147 GLU A CA 1
ATOM 1131 C C . GLU A 1 147 ? -2.911 2.103 -27.151 1.00 96.38 147 GLU A C 1
ATOM 1133 O O . GLU A 1 147 ? -2.331 1.665 -28.138 1.00 96.38 147 GLU A O 1
ATOM 1138 N N . ARG A 1 148 ? -2.424 3.130 -26.447 1.00 96.94 148 ARG A N 1
ATOM 1139 C CA . ARG A 1 148 ? -1.185 3.833 -26.804 1.00 96.94 148 ARG A CA 1
ATOM 1140 C C . ARG A 1 148 ? 0.082 3.018 -26.529 1.00 96.94 148 ARG A C 1
ATOM 1142 O O . ARG A 1 148 ? 1.109 3.289 -27.146 1.00 96.94 148 ARG A O 1
ATOM 1149 N N . LEU A 1 149 ? 0.039 2.117 -25.547 1.00 92.12 149 LEU A N 1
ATOM 1150 C CA . LEU A 1 149 ? 1.185 1.321 -25.091 1.00 92.12 149 LEU A CA 1
ATOM 1151 C C . LEU A 1 149 ? 1.157 -0.138 -25.583 1.00 92.12 149 LEU A C 1
ATOM 1153 O O . LEU A 1 149 ? 2.106 -0.867 -25.292 1.00 92.12 149 LEU A O 1
ATOM 1157 N N . ALA A 1 150 ? 0.091 -0.555 -26.274 1.00 82.75 150 ALA A N 1
ATOM 1158 C CA . ALA A 1 150 ? -0.019 -1.854 -26.944 1.00 82.75 150 ALA A CA 1
ATOM 1159 C C . ALA A 1 150 ? 0.845 -1.915 -28.213 1.00 82.75 150 ALA A C 1
ATOM 1161 O O . ALA A 1 150 ? 1.419 -3.000 -28.459 1.00 82.75 150 ALA A O 1
#